Protein AF-A0A126V2S5-F1 (afdb_monomer)

Structure (mmCIF, N/CA/C/O backbone):
data_AF-A0A126V2S5-F1
#
_entry.id   AF-A0A126V2S5-F1
#
loop_
_atom_site.group_PDB
_atom_site.id
_atom_site.type_symbol
_atom_site.label_atom_id
_atom_site.label_alt_id
_atom_site.label_comp_id
_atom_site.label_asym_id
_atom_site.label_entity_id
_atom_site.label_seq_id
_atom_site.pdbx_PDB_ins_code
_atom_site.Cartn_x
_atom_site.Cartn_y
_atom_site.Cartn_z
_atom_site.occupancy
_atom_site.B_iso_or_equiv
_atom_site.auth_seq_id
_atom_site.auth_comp_id
_atom_site.auth_asym_id
_atom_site.auth_atom_id
_atom_site.pdbx_PDB_model_num
ATOM 1 N N . MET A 1 1 ? -2.275 12.665 9.308 1.00 58.62 1 MET A N 1
ATOM 2 C CA . MET A 1 1 ? -2.226 11.187 9.201 1.00 58.62 1 MET A CA 1
ATOM 3 C C . MET A 1 1 ? -2.304 10.704 7.751 1.00 58.62 1 MET A C 1
ATOM 5 O O . MET A 1 1 ? -1.387 10.019 7.329 1.00 58.62 1 MET A O 1
ATOM 9 N N . ILE A 1 2 ? -3.301 11.128 6.958 1.00 63.31 2 ILE A N 1
ATOM 10 C CA . ILE A 1 2 ? -3.443 10.775 5.523 1.00 63.31 2 ILE A CA 1
ATOM 11 C C . ILE A 1 2 ? -2.188 11.081 4.680 1.00 63.31 2 ILE A C 1
ATOM 13 O O . ILE A 1 2 ? -1.791 10.268 3.851 1.00 63.31 2 ILE A O 1
ATO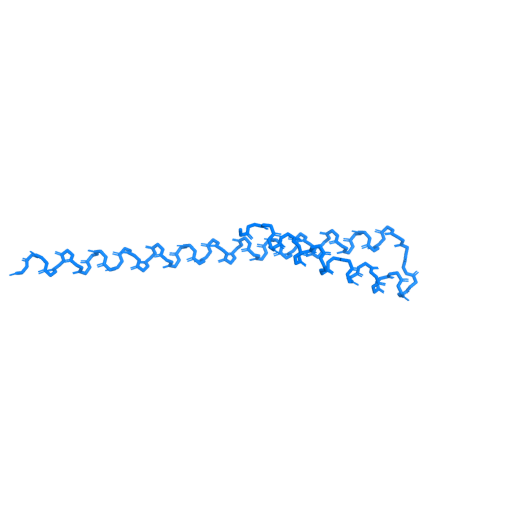M 17 N N . LEU A 1 3 ? -1.533 12.222 4.923 1.00 71.25 3 LEU A N 1
ATOM 18 C CA . LEU A 1 3 ? -0.392 12.675 4.119 1.00 71.25 3 LEU A CA 1
ATOM 19 C C . LEU A 1 3 ? 0.816 11.722 4.190 1.00 71.25 3 LEU A C 1
ATOM 21 O O . LEU A 1 3 ? 1.489 11.513 3.188 1.00 71.25 3 LEU A O 1
ATOM 25 N N . GLY A 1 4 ? 1.056 11.098 5.350 1.00 70.38 4 GLY A N 1
ATOM 26 C CA . GLY A 1 4 ? 2.161 10.149 5.530 1.00 70.38 4 GLY A CA 1
ATOM 27 C C . GLY A 1 4 ? 1.958 8.862 4.732 1.00 70.38 4 GLY A C 1
ATOM 28 O O . GLY A 1 4 ? 2.875 8.396 4.065 1.00 70.38 4 GLY A O 1
ATOM 29 N N . TYR A 1 5 ? 0.732 8.335 4.720 1.00 68.12 5 TYR A N 1
ATOM 30 C CA . TYR A 1 5 ? 0.389 7.158 3.919 1.00 68.12 5 TYR A CA 1
ATOM 31 C C . TYR A 1 5 ? 0.460 7.432 2.417 1.00 68.12 5 TYR A C 1
ATOM 33 O O . TYR A 1 5 ? 0.877 6.569 1.648 1.00 68.12 5 TYR A O 1
ATOM 41 N N . LEU A 1 6 ? 0.115 8.652 2.006 1.00 70.31 6 LEU A N 1
ATOM 42 C CA . LEU A 1 6 ? 0.223 9.087 0.619 1.00 70.31 6 LEU A CA 1
ATOM 43 C C . LEU A 1 6 ? 1.693 9.152 0.176 1.00 70.31 6 LEU A C 1
ATOM 45 O O . LEU A 1 6 ? 2.034 8.627 -0.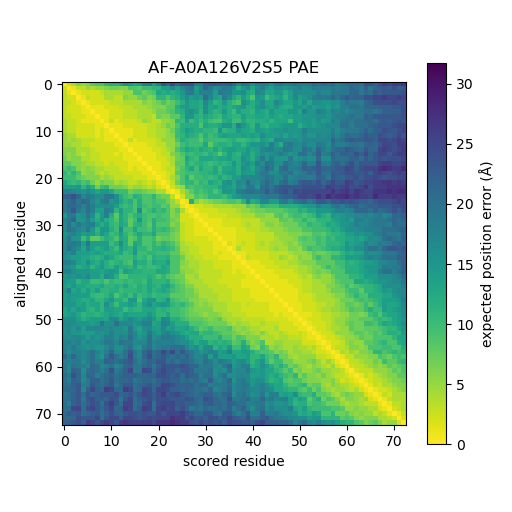879 1.00 70.31 6 LEU A O 1
ATOM 49 N N . ILE A 1 7 ? 2.580 9.699 1.015 1.00 79.75 7 ILE A N 1
ATOM 50 C CA . ILE A 1 7 ? 4.029 9.744 0.756 1.00 79.75 7 ILE A CA 1
ATOM 51 C C . ILE A 1 7 ? 4.619 8.332 0.656 1.00 79.75 7 ILE A C 1
ATOM 53 O O . ILE A 1 7 ? 5.383 8.063 -0.266 1.00 79.75 7 ILE A O 1
ATOM 57 N N . ILE A 1 8 ? 4.237 7.419 1.555 1.00 77.19 8 ILE A N 1
ATOM 58 C CA . ILE A 1 8 ? 4.697 6.021 1.527 1.00 77.19 8 ILE A CA 1
ATOM 59 C C . ILE A 1 8 ? 4.239 5.324 0.239 1.00 77.19 8 ILE A C 1
ATOM 61 O O . ILE A 1 8 ? 5.042 4.662 -0.415 1.00 77.19 8 ILE A O 1
ATOM 65 N N . GLY A 1 9 ? 2.979 5.517 -0.162 1.00 73.62 9 GLY A N 1
ATOM 66 C CA . GLY A 1 9 ? 2.450 4.974 -1.415 1.00 73.62 9 GLY A CA 1
ATOM 67 C C . GLY A 1 9 ? 3.177 5.516 -2.648 1.00 73.62 9 GLY A C 1
ATOM 68 O O . GLY A 1 9 ? 3.509 4.746 -3.547 1.00 73.62 9 GLY A O 1
ATOM 69 N N . MET A 1 10 ? 3.494 6.816 -2.664 1.00 76.12 10 MET A N 1
ATOM 70 C CA . MET A 1 10 ? 4.288 7.413 -3.741 1.00 76.12 10 MET A CA 1
ATOM 71 C C . MET A 1 10 ? 5.714 6.859 -3.782 1.00 76.12 10 MET A C 1
ATOM 73 O O . MET A 1 10 ? 6.206 6.567 -4.867 1.00 76.12 10 MET A O 1
ATOM 77 N N . LEU A 1 11 ? 6.361 6.666 -2.627 1.00 81.25 11 LEU A N 1
ATOM 78 C CA . LEU A 1 11 ? 7.715 6.109 -2.546 1.00 81.25 11 LEU A CA 1
ATOM 79 C C . LEU A 1 11 ? 7.775 4.661 -3.054 1.00 81.25 11 LEU A C 1
ATOM 81 O O . LEU A 1 11 ? 8.661 4.301 -3.822 1.00 81.25 11 LEU A O 1
ATOM 85 N N . LEU A 1 12 ? 6.821 3.822 -2.640 1.00 76.50 12 LEU A N 1
ATOM 86 C CA . LEU A 1 12 ? 6.732 2.444 -3.126 1.00 76.50 12 LEU A CA 1
ATOM 87 C C . LEU A 1 12 ? 6.465 2.400 -4.629 1.00 76.50 12 LEU A C 1
ATOM 89 O O . LEU A 1 12 ? 7.087 1.616 -5.347 1.00 76.50 12 LEU A O 1
ATOM 93 N N . GLY A 1 13 ? 5.573 3.266 -5.108 1.00 73.50 13 GLY A N 1
ATOM 94 C CA . GLY A 1 13 ? 5.292 3.386 -6.526 1.00 73.50 13 GLY A CA 1
ATOM 95 C C . GLY A 1 13 ? 6.538 3.786 -7.319 1.00 73.50 13 GLY A C 1
ATOM 96 O O . GLY A 1 13 ? 6.818 3.171 -8.349 1.00 73.50 13 GLY A O 1
ATOM 97 N N . THR A 1 14 ? 7.301 4.793 -6.877 1.00 75.56 14 THR A N 1
ATOM 98 C CA . THR A 1 14 ? 8.496 5.255 -7.605 1.00 75.56 14 THR A CA 1
ATOM 99 C C . THR A 1 14 ? 9.591 4.198 -7.634 1.00 75.56 14 THR A C 1
ATOM 101 O O . THR A 1 14 ? 10.216 4.018 -8.677 1.00 75.56 14 THR A O 1
ATOM 104 N N . ILE A 1 15 ? 9.780 3.442 -6.548 1.00 78.06 15 ILE A N 1
ATOM 105 C CA . ILE A 1 15 ? 10.707 2.302 -6.514 1.00 78.06 15 ILE A CA 1
ATOM 106 C C . ILE A 1 15 ? 10.270 1.231 -7.522 1.00 78.06 15 ILE A C 1
ATOM 108 O O . ILE A 1 15 ? 11.088 0.756 -8.309 1.00 78.06 15 ILE A O 1
ATOM 112 N N . ALA A 1 16 ? 8.981 0.887 -7.563 1.00 71.06 16 ALA A N 1
ATOM 113 C CA . ALA A 1 16 ? 8.459 -0.105 -8.501 1.00 71.06 16 ALA A CA 1
ATOM 114 C C . ALA A 1 16 ? 8.585 0.351 -9.969 1.00 71.06 16 ALA A C 1
ATOM 116 O O . ALA A 1 16 ? 8.972 -0.436 -10.834 1.00 71.06 16 ALA A O 1
ATOM 117 N N . ALA A 1 17 ? 8.330 1.633 -10.246 1.00 67.88 17 ALA A N 1
ATOM 118 C CA . ALA A 1 17 ? 8.528 2.229 -11.564 1.00 67.88 17 ALA A CA 1
ATOM 119 C C . ALA A 1 17 ? 10.009 2.228 -11.982 1.00 67.88 17 ALA A C 1
ATOM 121 O O . ALA A 1 17 ? 10.320 1.884 -13.121 1.00 67.88 17 ALA A O 1
ATOM 122 N N . ALA A 1 18 ? 10.921 2.555 -11.060 1.00 73.62 18 ALA A N 1
ATOM 123 C CA . ALA A 1 18 ? 12.361 2.541 -11.302 1.00 73.62 18 ALA A CA 1
ATOM 124 C C . ALA A 1 18 ? 12.875 1.127 -11.608 1.00 73.62 18 ALA A C 1
ATOM 126 O O . ALA A 1 18 ? 13.612 0.948 -12.574 1.00 73.62 18 ALA A O 1
ATOM 127 N N . ILE A 1 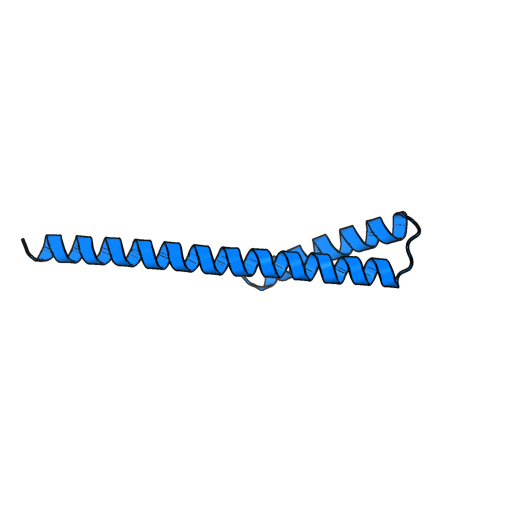19 ? 12.436 0.113 -10.852 1.00 71.00 19 ILE A N 1
ATOM 128 C CA . ILE A 1 19 ? 12.774 -1.300 -11.102 1.00 71.00 19 ILE A CA 1
ATOM 129 C C . ILE A 1 19 ? 12.240 -1.750 -12.469 1.00 71.00 19 ILE A C 1
ATOM 131 O O . ILE A 1 19 ? 12.941 -2.437 -13.208 1.00 71.00 19 ILE A O 1
ATOM 135 N N . SER A 1 20 ? 11.025 -1.333 -12.841 1.00 65.25 20 SER A N 1
ATOM 136 C CA . SER A 1 20 ? 10.425 -1.671 -14.137 1.00 65.25 20 SER A CA 1
ATOM 137 C C . SER A 1 20 ? 11.184 -1.036 -15.312 1.00 65.25 20 SER A C 1
ATOM 139 O O . SER A 1 20 ? 11.467 -1.717 -16.296 1.00 65.25 20 SER A O 1
ATOM 141 N N . LEU A 1 21 ? 11.599 0.230 -15.185 1.00 66.00 21 LEU A N 1
ATOM 142 C CA . LEU A 1 21 ? 12.476 0.903 -16.154 1.00 66.00 21 LEU A CA 1
ATOM 143 C C . LEU A 1 21 ? 13.848 0.221 -16.263 1.00 66.00 21 LEU A C 1
ATOM 145 O O . LEU A 1 21 ? 14.364 0.062 -17.367 1.00 66.00 21 LEU A O 1
ATOM 149 N N . PHE A 1 22 ? 14.416 -0.227 -15.140 1.00 63.47 22 PHE A N 1
ATOM 150 C CA . PHE A 1 22 ? 15.698 -0.939 -15.108 1.00 63.47 22 PHE A CA 1
ATOM 151 C C . PHE A 1 22 ? 15.623 -2.332 -15.753 1.00 63.47 22 PHE A C 1
ATOM 153 O O . PHE A 1 22 ? 16.603 -2.804 -16.321 1.00 63.47 22 PHE A O 1
ATOM 160 N N . LEU A 1 23 ? 14.447 -2.968 -15.730 1.00 66.81 23 LEU A N 1
ATOM 161 C CA . LEU A 1 23 ? 14.161 -4.217 -16.445 1.00 66.81 23 LEU A CA 1
ATOM 162 C C . LEU A 1 23 ? 13.999 -4.033 -17.969 1.00 66.81 23 LEU A C 1
ATOM 164 O O . LEU A 1 23 ? 13.711 -5.000 -18.670 1.00 66.81 23 LEU A O 1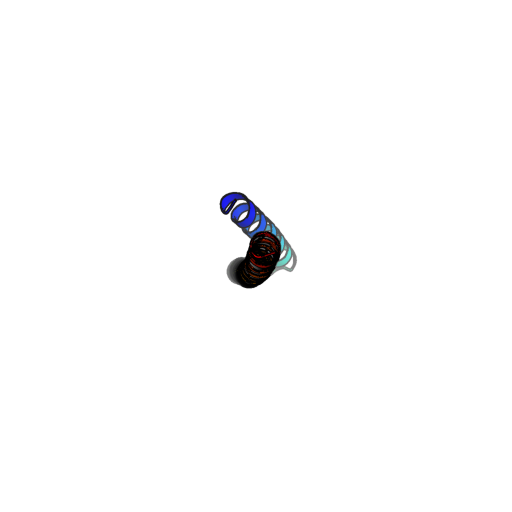
ATOM 168 N N . GLY A 1 24 ? 14.173 -2.813 -18.491 1.00 65.06 24 GLY A N 1
ATOM 169 C CA . GLY A 1 24 ? 13.993 -2.493 -19.910 1.00 65.06 24 GLY A CA 1
ATOM 170 C C . GLY A 1 24 ? 12.532 -2.280 -20.309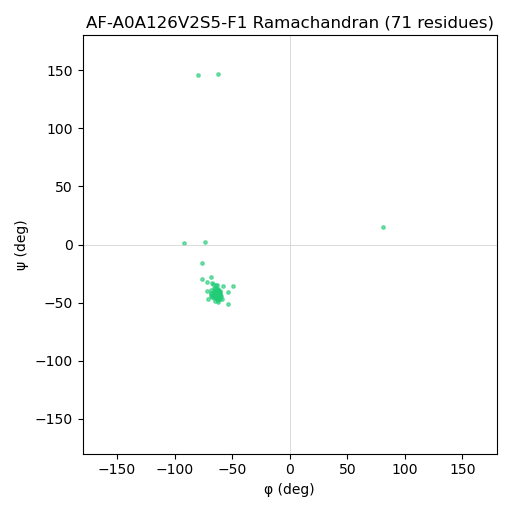 1.00 65.06 24 GLY A C 1
ATOM 171 O O . GLY A 1 24 ? 12.202 -2.301 -21.495 1.00 65.06 24 GLY A O 1
ATOM 172 N N . SER A 1 25 ? 11.642 -2.094 -19.332 1.00 59.53 25 SER A N 1
ATOM 173 C CA . SER A 1 25 ? 10.219 -1.934 -19.592 1.00 59.53 25 SER A CA 1
ATOM 174 C C . SER A 1 25 ? 9.857 -0.522 -20.047 1.00 59.53 25 SER A C 1
ATOM 176 O O . SER A 1 25 ? 10.437 0.472 -19.607 1.00 59.53 25 SER A O 1
ATOM 178 N N . SER A 1 26 ? 8.861 -0.420 -20.929 1.00 66.75 26 SER A N 1
ATOM 179 C CA . SER A 1 26 ? 8.363 0.862 -21.428 1.00 66.75 26 SER A CA 1
ATOM 180 C C . SER A 1 26 ? 7.782 1.718 -20.297 1.00 66.75 26 SER A C 1
ATOM 182 O O . SER A 1 26 ? 7.137 1.202 -19.383 1.00 66.75 26 SER A O 1
ATOM 184 N N . VAL A 1 27 ? 7.930 3.044 -20.402 1.00 64.44 27 VAL A N 1
ATOM 185 C CA . VAL A 1 27 ? 7.428 4.035 -19.423 1.00 64.44 27 VAL A CA 1
ATOM 186 C C . VAL A 1 27 ? 5.953 3.799 -19.054 1.00 64.44 27 VAL A C 1
ATOM 188 O O . VAL A 1 27 ? 5.573 3.945 -17.896 1.00 64.44 27 VAL A O 1
ATOM 191 N N . LEU A 1 28 ? 5.135 3.358 -20.016 1.00 69.00 28 LEU A N 1
ATOM 192 C CA . LEU A 1 28 ? 3.732 2.975 -19.814 1.00 69.00 28 LEU A CA 1
ATOM 193 C C . LEU A 1 28 ? 3.542 1.806 -18.832 1.00 69.00 28 LEU A C 1
ATOM 195 O O . LEU A 1 28 ? 2.636 1.862 -18.002 1.00 69.00 28 LEU A O 1
ATOM 199 N N . LEU A 1 29 ? 4.389 0.772 -18.880 1.00 68.12 29 LEU A N 1
ATOM 200 C CA . LEU A 1 29 ? 4.307 -0.354 -17.944 1.00 68.12 29 LEU A CA 1
ATOM 201 C C . LEU A 1 29 ? 4.766 0.068 -16.544 1.00 68.12 29 LEU A C 1
ATOM 203 O O . LEU A 1 29 ? 4.133 -0.297 -15.559 1.00 68.12 29 LEU A O 1
ATOM 207 N N . ALA A 1 30 ? 5.818 0.885 -16.450 1.00 68.75 30 ALA A N 1
ATOM 208 C CA . ALA A 1 30 ? 6.282 1.432 -15.176 1.00 68.75 30 ALA A CA 1
ATOM 209 C C . ALA A 1 30 ? 5.190 2.283 -14.497 1.00 68.75 30 ALA A C 1
ATOM 211 O O . ALA A 1 30 ? 4.977 2.170 -13.290 1.00 68.75 30 ALA A O 1
ATOM 212 N N . LEU A 1 31 ? 4.445 3.072 -15.281 1.00 69.56 31 LEU A N 1
ATOM 213 C CA . LEU A 1 31 ? 3.307 3.857 -14.798 1.00 69.56 31 LEU A CA 1
ATOM 214 C C . LEU A 1 31 ? 2.127 2.968 -14.368 1.00 69.56 31 LEU A C 1
ATOM 216 O O . LEU A 1 31 ? 1.495 3.232 -13.344 1.00 69.56 31 LEU A O 1
ATOM 220 N N . ALA A 1 32 ? 1.851 1.892 -15.111 1.00 76.94 32 ALA A N 1
ATOM 221 C CA . ALA A 1 32 ? 0.819 0.918 -14.757 1.00 76.94 32 ALA A CA 1
ATOM 222 C C . ALA A 1 32 ? 1.154 0.182 -13.449 1.00 76.94 32 ALA A C 1
ATOM 224 O O . ALA A 1 32 ? 0.284 0.024 -12.594 1.00 76.94 32 ALA A O 1
ATOM 225 N N . VAL A 1 33 ? 2.419 -0.201 -13.249 1.00 76.56 33 VAL A N 1
ATOM 226 C CA . VAL A 1 33 ? 2.897 -0.829 -12.008 1.00 76.56 33 VAL A CA 1
ATOM 227 C C . VAL A 1 33 ? 2.838 0.160 -10.843 1.00 76.56 33 VAL A C 1
ATOM 229 O O . VAL A 1 33 ? 2.323 -0.194 -9.786 1.00 76.56 33 VAL A O 1
ATOM 232 N N . TYR A 1 34 ? 3.277 1.409 -11.036 1.00 75.94 34 TYR A N 1
ATOM 233 C CA . TYR A 1 34 ? 3.142 2.475 -10.036 1.00 75.94 34 TYR A CA 1
ATOM 234 C C . TYR A 1 34 ? 1.686 2.630 -9.576 1.00 75.94 34 TYR A C 1
ATOM 236 O O . TYR A 1 34 ? 1.392 2.613 -8.379 1.00 75.94 34 TYR A O 1
ATOM 244 N N . SER A 1 35 ? 0.765 2.756 -10.536 1.00 77.31 35 SER A N 1
ATOM 245 C CA . SER A 1 35 ? -0.657 2.964 -10.264 1.00 77.31 35 SER A CA 1
ATOM 246 C C . SER A 1 35 ? -1.298 1.740 -9.603 1.00 77.31 35 SER A C 1
ATOM 248 O O . SER A 1 35 ? -2.014 1.883 -8.611 1.00 77.31 35 SER A O 1
ATOM 250 N N . GLY A 1 36 ? -0.986 0.535 -10.089 1.00 81.38 36 GLY A N 1
ATOM 251 C CA . GLY A 1 36 ? -1.505 -0.718 -9.546 1.00 81.38 36 GLY A CA 1
ATOM 252 C C . GLY A 1 36 ? -1.038 -0.980 -8.116 1.00 81.38 36 GLY A C 1
ATOM 253 O O . GLY A 1 36 ? -1.859 -1.239 -7.236 1.00 81.38 36 GLY A O 1
ATOM 254 N N . VAL A 1 37 ? 0.266 -0.847 -7.854 1.00 81.12 37 VAL A N 1
ATOM 255 C CA . VAL A 1 37 ? 0.843 -1.045 -6.515 1.00 81.12 37 VAL A CA 1
ATOM 256 C C . VAL A 1 37 ? 0.337 0.023 -5.544 1.00 81.12 37 VAL A C 1
ATOM 258 O O . VAL A 1 37 ? -0.075 -0.308 -4.433 1.00 81.12 37 VAL A O 1
ATOM 261 N N . GLY A 1 38 ? 0.289 1.290 -5.968 1.00 77.44 38 GLY A N 1
ATOM 262 C CA . GLY A 1 38 ? -0.245 2.379 -5.149 1.00 77.44 38 GLY A CA 1
ATOM 263 C C . GLY A 1 38 ? -1.716 2.171 -4.769 1.00 77.44 38 GLY A C 1
ATOM 264 O O . GLY A 1 38 ? -2.089 2.366 -3.610 1.00 77.44 38 GLY A O 1
ATOM 265 N N . SER A 1 39 ? -2.544 1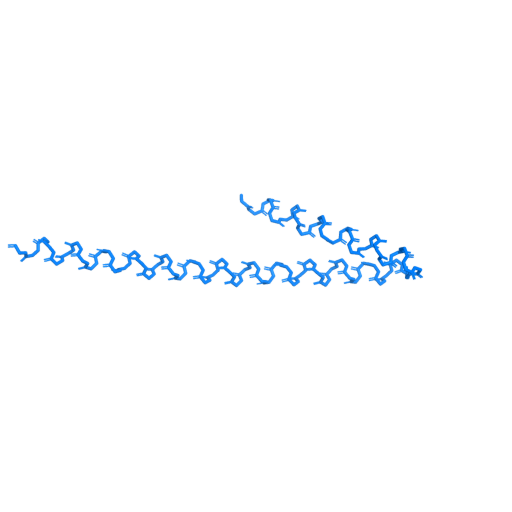.719 -5.717 1.00 80.94 39 SER A N 1
ATOM 266 C CA . SER A 1 39 ? -3.962 1.422 -5.482 1.00 80.94 39 SER A CA 1
ATOM 267 C C . SER A 1 39 ? -4.155 0.242 -4.525 1.00 80.94 39 SER A C 1
ATOM 269 O O . SER A 1 39 ? -4.911 0.356 -3.559 1.00 80.94 39 SER A O 1
ATOM 271 N N . LEU A 1 40 ? -3.416 -0.855 -4.722 1.00 83.75 40 LEU A N 1
ATOM 272 C CA . LEU A 1 40 ? -3.448 -2.022 -3.834 1.00 83.75 40 LEU A CA 1
ATOM 273 C C . LEU A 1 40 ? -3.036 -1.666 -2.403 1.00 83.75 40 LEU A C 1
ATOM 275 O O . LEU A 1 40 ? -3.717 -2.058 -1.455 1.00 83.75 40 LEU A O 1
ATOM 279 N N . CYS A 1 41 ? -1.970 -0.879 -2.238 1.00 80.00 41 CYS A N 1
ATOM 280 C CA . CYS A 1 41 ? -1.540 -0.404 -0.924 1.00 80.00 41 CYS A CA 1
ATOM 281 C C . CYS A 1 41 ? -2.633 0.410 -0.229 1.00 80.00 41 CYS A C 1
ATOM 283 O O . CYS A 1 41 ? -2.923 0.160 0.939 1.00 80.00 41 CYS A O 1
ATOM 285 N N . MET A 1 42 ? -3.267 1.351 -0.936 1.00 81.44 42 MET A N 1
ATOM 286 C CA . MET A 1 42 ? -4.365 2.145 -0.375 1.00 81.44 42 MET A CA 1
ATOM 287 C C . MET A 1 42 ? -5.565 1.279 0.014 1.00 81.44 42 MET A C 1
ATOM 289 O O . MET A 1 42 ? -6.162 1.505 1.065 1.00 81.44 42 MET A O 1
ATOM 293 N N . LEU A 1 43 ? -5.895 0.268 -0.789 1.00 86.00 43 LEU A N 1
ATOM 294 C CA . LEU A 1 43 ? -7.025 -0.621 -0.536 1.00 86.00 43 LEU A CA 1
ATOM 295 C C . LEU A 1 43 ? -6.791 -1.498 0.702 1.00 86.00 43 LEU A C 1
ATOM 297 O O . LEU A 1 43 ? -7.654 -1.573 1.574 1.00 86.00 43 LEU A O 1
ATOM 301 N N . ILE A 1 44 ? -5.595 -2.080 0.837 1.00 86.88 44 ILE A N 1
ATOM 302 C CA . ILE A 1 44 ? -5.191 -2.838 2.032 1.00 86.88 44 ILE A CA 1
ATOM 303 C C . ILE A 1 44 ? -5.228 -1.939 3.270 1.00 86.88 44 ILE A C 1
ATOM 305 O O . ILE A 1 44 ? -5.753 -2.333 4.312 1.00 86.88 44 ILE A O 1
ATOM 309 N N . LEU A 1 45 ? -4.711 -0.714 3.158 1.00 83.50 45 LEU A N 1
ATOM 310 C CA . LEU A 1 45 ? -4.680 0.226 4.272 1.00 83.50 45 LEU A CA 1
ATOM 311 C C . LEU A 1 45 ? -6.090 0.652 4.702 1.00 83.50 45 LEU A C 1
ATOM 313 O O . LEU A 1 45 ? -6.365 0.746 5.896 1.00 83.50 45 LEU A O 1
ATOM 317 N N . ALA A 1 46 ? -6.995 0.873 3.747 1.00 84.56 46 ALA A N 1
ATOM 318 C CA . ALA A 1 46 ? -8.390 1.203 4.020 1.00 84.56 46 ALA A CA 1
ATOM 319 C C . ALA A 1 46 ? -9.107 0.061 4.753 1.00 84.56 46 ALA A C 1
ATOM 321 O O . ALA A 1 46 ? -9.781 0.305 5.754 1.00 84.56 46 ALA A O 1
ATOM 322 N N . VAL A 1 47 ? -8.910 -1.187 4.313 1.00 89.31 47 VAL A N 1
ATOM 323 C CA . VAL A 1 47 ? -9.456 -2.380 4.983 1.00 89.31 47 VAL A CA 1
ATOM 324 C C . VAL A 1 47 ? -8.885 -2.527 6.393 1.00 89.31 47 VAL A C 1
ATOM 326 O O . VAL A 1 47 ? -9.627 -2.816 7.335 1.00 89.31 47 VAL A O 1
ATOM 329 N N . PHE A 1 48 ? -7.584 -2.285 6.562 1.00 86.50 48 PHE A N 1
ATOM 330 C CA . PHE 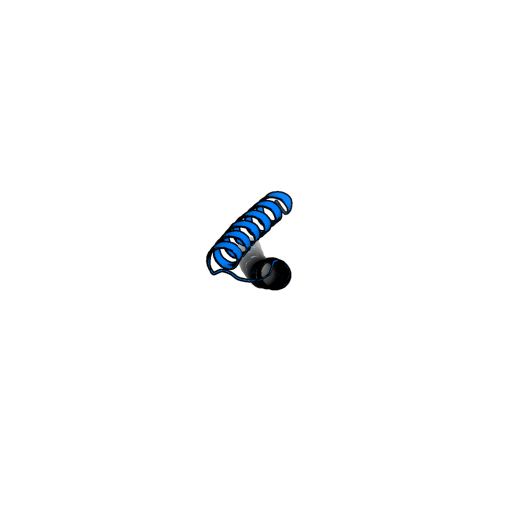A 1 48 ? -6.932 -2.335 7.866 1.00 86.50 48 PHE A CA 1
ATOM 331 C C . PHE A 1 48 ? -7.484 -1.269 8.816 1.00 86.50 48 PHE A C 1
ATOM 333 O O . PHE A 1 48 ? -7.852 -1.586 9.943 1.00 86.50 48 PHE A O 1
ATOM 340 N N . LEU A 1 49 ? -7.613 -0.021 8.357 1.00 84.81 49 LEU A N 1
ATOM 341 C CA . LEU A 1 49 ? -8.180 1.077 9.143 1.00 84.81 49 LEU A CA 1
ATOM 342 C C . LEU A 1 49 ? -9.643 0.826 9.509 1.00 84.81 49 LEU A C 1
ATOM 344 O O . LEU A 1 49 ? -10.038 1.097 10.641 1.00 84.81 49 LEU A O 1
ATOM 348 N N . TYR A 1 50 ? -10.436 0.289 8.582 1.00 84.88 50 TYR A N 1
ATOM 349 C CA . TYR A 1 50 ? -11.823 -0.079 8.844 1.00 84.88 50 TYR A CA 1
ATOM 350 C C . TYR A 1 50 ? -11.913 -1.171 9.915 1.00 84.88 50 TYR A C 1
ATOM 352 O O . TYR A 1 50 ? -12.611 -1.001 10.913 1.00 84.88 50 TYR A O 1
ATOM 360 N N . SER A 1 51 ? -11.129 -2.240 9.764 1.00 83.94 51 SER A N 1
ATOM 361 C CA . SER A 1 51 ? -11.074 -3.342 10.732 1.00 83.94 51 SER A CA 1
ATOM 362 C C . SER A 1 51 ? -10.602 -2.857 12.104 1.00 83.94 51 SER A C 1
ATOM 364 O O . SER A 1 51 ? -11.213 -3.163 13.126 1.00 83.94 51 S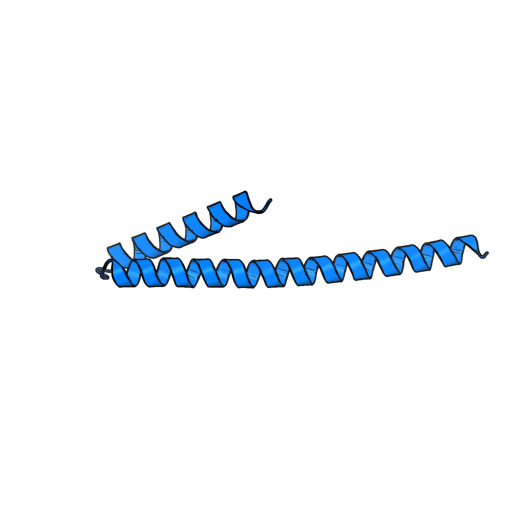ER A O 1
ATOM 366 N N . TRP A 1 52 ? -9.568 -2.019 12.140 1.00 84.12 52 TRP A N 1
ATOM 367 C CA . TRP A 1 52 ? -9.058 -1.417 13.368 1.00 84.12 52 TRP A CA 1
ATOM 368 C C . TRP A 1 52 ? -10.116 -0.561 14.068 1.00 84.12 52 TRP A C 1
ATOM 370 O O . TRP A 1 52 ? -10.313 -0.679 15.277 1.00 84.12 52 TRP A O 1
ATOM 380 N N . ARG A 1 53 ? -10.861 0.250 13.308 1.00 80.62 53 ARG A N 1
ATOM 381 C CA . ARG A 1 53 ? -11.963 1.061 13.836 1.00 80.62 53 ARG A CA 1
ATOM 382 C C . ARG A 1 53 ? -13.063 0.185 14.431 1.00 80.62 53 ARG A C 1
ATOM 384 O O . ARG A 1 53 ? -13.476 0.449 15.553 1.00 80.62 53 ARG A O 1
ATOM 391 N N . THR A 1 54 ? -13.457 -0.891 13.744 1.00 79.06 54 THR A N 1
ATOM 392 C CA . THR A 1 54 ? -14.456 -1.840 14.266 1.00 79.06 54 THR A CA 1
ATOM 393 C C . THR A 1 54 ? -13.988 -2.559 15.530 1.00 79.06 54 THR A C 1
ATOM 395 O O . THR A 1 54 ? -14.789 -2.786 16.433 1.00 79.06 54 THR A O 1
ATOM 398 N N . VAL A 1 55 ? -12.691 -2.865 15.647 1.00 81.00 55 VAL A N 1
ATOM 399 C CA . VAL A 1 55 ? -12.117 -3.463 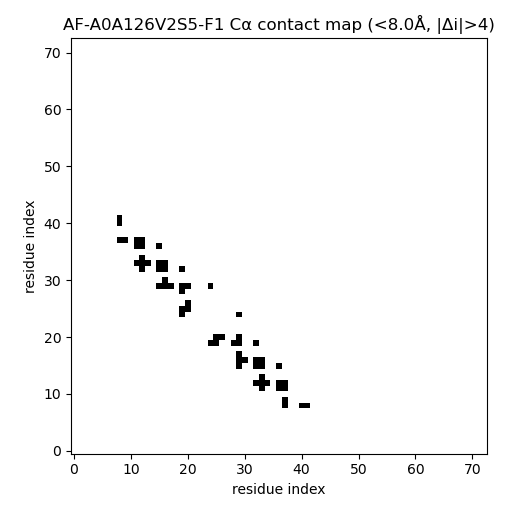16.861 1.00 81.00 55 VAL A CA 1
ATOM 400 C C . VAL A 1 55 ? -12.134 -2.462 18.017 1.00 81.00 55 VAL A C 1
ATOM 402 O O . VAL A 1 55 ? -12.552 -2.821 19.115 1.00 81.00 55 VAL A O 1
ATOM 405 N N . ILE A 1 56 ? -11.752 -1.202 17.781 1.00 77.56 56 ILE A N 1
ATOM 406 C CA . ILE A 1 56 ? -11.815 -0.145 18.804 1.00 77.56 56 ILE A CA 1
ATOM 407 C C . ILE A 1 56 ? -13.264 0.119 19.235 1.00 77.56 56 ILE A C 1
ATOM 409 O O . ILE A 1 56 ? -13.532 0.227 20.433 1.00 77.56 56 ILE A O 1
ATOM 413 N N . GLU A 1 57 ? -14.208 0.195 18.293 1.00 73.88 57 GLU A N 1
ATOM 414 C CA . GLU A 1 57 ? -15.641 0.349 18.588 1.00 73.88 57 GLU A CA 1
ATOM 415 C C . GLU A 1 57 ? -16.192 -0.850 19.372 1.00 73.88 57 GLU A C 1
ATOM 417 O O . GLU A 1 57 ? -16.961 -0.673 20.316 1.00 73.88 57 GLU A O 1
ATOM 422 N N . GLY A 1 58 ? -15.749 -2.069 19.057 1.00 71.75 58 GLY A N 1
ATOM 423 C CA . GLY A 1 58 ? -16.082 -3.262 19.833 1.00 71.75 58 GLY A CA 1
ATOM 424 C C . GLY A 1 58 ? -15.563 -3.195 21.272 1.00 71.75 58 GLY A C 1
ATOM 425 O O . GLY A 1 58 ? -16.319 -3.419 22.215 1.00 71.75 58 GLY A O 1
ATOM 426 N N . GLN A 1 59 ? -14.292 -2.831 21.455 1.00 70.69 59 GLN A N 1
ATOM 427 C CA . GLN A 1 59 ? -13.645 -2.723 22.769 1.00 70.69 59 GLN A CA 1
ATOM 428 C C . GLN A 1 59 ? -14.271 -1.626 23.645 1.00 70.69 59 GLN A C 1
ATOM 430 O O . GLN A 1 59 ? -14.535 -1.843 24.827 1.00 70.69 59 GLN A O 1
ATOM 435 N N . THR A 1 60 ? -14.579 -0.463 23.066 1.00 69.44 60 THR A N 1
ATOM 436 C CA . THR A 1 60 ? -15.241 0.639 23.789 1.00 69.44 60 THR A CA 1
ATOM 437 C C . THR A 1 60 ? -16.652 0.271 24.238 1.00 69.44 60 THR A C 1
ATOM 439 O O . THR A 1 60 ? -17.034 0.593 25.364 1.00 69.44 60 THR A O 1
ATOM 442 N N . LYS A 1 61 ? -17.413 -0.477 23.427 1.00 68.06 61 LYS A N 1
ATOM 443 C CA . LYS A 1 61 ? -18.733 -0.987 23.835 1.00 68.06 61 LYS A CA 1
ATOM 444 C C . LYS A 1 61 ? -18.653 -1.925 25.042 1.00 68.06 61 LYS A C 1
ATOM 446 O O . LYS A 1 61 ? -19.499 -1.846 25.930 1.00 68.06 61 LYS A O 1
ATOM 451 N N . ILE A 1 62 ? -17.650 -2.803 25.072 1.00 71.12 62 ILE A N 1
ATOM 452 C CA . ILE A 1 62 ? -17.447 -3.774 26.158 1.00 71.12 62 ILE A CA 1
ATOM 453 C C . ILE A 1 62 ? -17.055 -3.062 27.460 1.00 71.12 62 ILE A C 1
ATOM 455 O O . ILE A 1 62 ? -17.605 -3.378 28.517 1.00 71.12 62 ILE A O 1
ATOM 459 N N . ASN A 1 63 ? -16.167 -2.066 27.389 1.00 67.19 63 ASN A N 1
ATOM 460 C CA . ASN A 1 63 ? -15.784 -1.273 28.559 1.00 67.19 63 ASN A CA 1
ATOM 461 C C . ASN A 1 63 ? -16.972 -0.496 29.143 1.00 67.19 63 ASN A C 1
ATOM 463 O O . ASN A 1 63 ? -17.230 -0.612 30.338 1.00 67.19 63 ASN A O 1
ATOM 467 N N . ASN A 1 64 ? -17.763 0.190 28.310 1.00 68.50 64 ASN A N 1
ATOM 468 C CA . ASN A 1 64 ? -18.937 0.937 28.784 1.00 68.50 64 ASN A CA 1
ATOM 469 C C . ASN A 1 64 ? -20.002 0.027 29.422 1.00 68.50 64 ASN A C 1
ATOM 471 O O . ASN A 1 64 ? -20.611 0.387 30.428 1.00 68.50 64 ASN A O 1
ATOM 475 N N . ALA A 1 65 ? -20.226 -1.168 28.864 1.00 71.00 65 ALA A N 1
ATOM 476 C CA . ALA A 1 65 ? -21.155 -2.144 29.439 1.00 71.00 65 ALA A CA 1
ATOM 477 C C . ALA A 1 65 ? -20.662 -2.700 30.786 1.00 71.00 65 ALA A C 1
ATOM 479 O O . ALA A 1 65 ? -21.464 -3.005 31.668 1.00 71.00 65 ALA A O 1
ATOM 480 N N . THR A 1 66 ? -19.344 -2.823 30.950 1.00 73.44 66 THR A N 1
ATOM 481 C CA . THR A 1 66 ? -18.731 -3.270 32.203 1.00 73.44 66 THR A CA 1
ATOM 482 C C . THR A 1 66 ? -18.856 -2.189 33.274 1.00 73.44 66 THR A C 1
ATOM 484 O O . THR A 1 66 ? -19.317 -2.484 34.372 1.00 73.44 66 THR A O 1
ATOM 487 N N . GLU A 1 67 ? -18.541 -0.933 32.950 1.00 70.56 67 GLU A N 1
ATOM 488 C CA . GLU A 1 67 ? -18.638 0.208 33.872 1.00 70.56 67 GLU A CA 1
ATOM 489 C C . GLU A 1 67 ? -20.080 0.449 34.356 1.00 70.56 67 GLU A C 1
ATOM 491 O O . GLU A 1 67 ? -20.317 0.597 35.554 1.00 70.56 67 GLU A O 1
ATOM 496 N N . SER A 1 68 ? -21.063 0.354 33.453 1.00 68.25 68 SER A N 1
ATOM 497 C CA . SER A 1 68 ? -22.491 0.414 33.795 1.00 68.25 68 SER A CA 1
ATOM 498 C C . SER A 1 68 ? -22.917 -0.662 34.802 1.00 68.25 68 SER A C 1
ATOM 500 O O . SER A 1 68 ? -23.768 -0.391 35.648 1.00 68.25 68 SER A O 1
ATOM 502 N N . ARG A 1 69 ? -22.341 -1.870 34.735 1.00 68.62 69 ARG A N 1
ATOM 503 C CA . ARG A 1 69 ? -22.659 -2.973 35.658 1.00 68.62 69 ARG A CA 1
ATOM 504 C C . ARG A 1 69 ? -22.102 -2.753 37.061 1.00 68.62 69 ARG A C 1
ATOM 506 O O . ARG A 1 69 ? -22.718 -3.202 38.023 1.00 68.62 69 ARG A O 1
ATOM 513 N N . TRP A 1 70 ? -20.956 -2.086 37.177 1.00 70.12 70 TRP A N 1
ATOM 514 C CA . TRP A 1 70 ? -20.350 -1.756 38.470 1.00 70.12 70 TRP A CA 1
ATOM 515 C C . TRP A 1 70 ? -21.056 -0.594 39.169 1.00 70.12 70 TRP A C 1
ATOM 517 O O . TRP A 1 70 ? -21.095 -0.579 40.389 1.00 70.12 70 TRP A O 1
ATOM 527 N N . GLN A 1 71 ? -21.650 0.343 38.424 1.00 67.62 71 GLN A N 1
ATOM 528 C CA . GLN A 1 71 ? -22.437 1.445 39.000 1.00 67.62 71 GLN A CA 1
ATOM 529 C C . GLN A 1 71 ? -23.838 1.027 39.481 1.00 67.62 71 GLN A C 1
ATOM 531 O O . GLN A 1 71 ? -24.478 1.776 40.212 1.00 67.62 71 GLN A O 1
ATOM 536 N N . SER A 1 72 ? -24.332 -0.140 39.055 1.00 67.69 72 SER A N 1
ATOM 537 C CA . SER A 1 72 ? -25.635 -0.681 39.474 1.00 67.69 72 SER A CA 1
ATOM 538 C C . SER A 1 72 ? -25.583 -1.604 40.702 1.00 67.69 72 SER A C 1
ATOM 540 O O . SER A 1 72 ? -26.619 -2.155 41.073 1.00 67.69 72 SER A O 1
ATOM 542 N N . LEU A 1 73 ? -24.397 -1.816 41.283 1.00 59.19 73 LEU A N 1
ATOM 543 C CA . LEU A 1 73 ? -24.150 -2.606 42.498 1.00 59.19 73 LEU A CA 1
ATOM 544 C C . LEU A 1 73 ? -23.803 -1.676 43.663 1.00 59.19 73 LEU A C 1
ATOM 546 O O . LEU A 1 73 ? -24.232 -1.998 44.792 1.00 59.19 73 LEU A O 1
#

Radius of gyration: 21.03 Å; Cα contacts (8 Å, |Δi|>4): 31; chains: 1; bounding box: 41×17×64 Å

Secondary structure (DSSP, 8-state):
-HHHHHHHHHHHHHHHHHHHHHTT--HHHHHHHHHHHHHHHHHHHHHHHHHHHHHHHHHHHHHHHHHHHHHT-

Sequence (73 aa):
MILGYLIIGMLLGTIAAAISLFLGSSVLLALAVYSGVGSLCMLILAVFLYSWRTVIEGQTKINNATESRWQSL

Mean predicted aligned error: 12.1 Å

Organism: NCBI:txid1579316

Solvent-accessible surface area (backbone atoms only — not comparable to full-atom values): 3910 Å² total; per-residue (Å²): 115,72,67,61,58,52,51,51,36,51,53,54,17,51,52,50,21,50,54,32,46,73,73,72,43,56,71,68,55,18,50,50,48,19,53,51,52,31,50,51,52,52,51,54,49,50,53,48,52,51,50,50,49,53,51,52,55,52,52,52,53,52,51,53,58,50,54,56,56,62,76,75,110

pLDDT: mean 73.87, std 7.26, range [58.62, 89.31]

Nearest PDB structures (foldseek):
  7tgh-assembly1_T5  TM=4.263E-01  e=3.074E+00  Tetrahymena thermophila

Foldseek 3Di:
DVVVLLVVLQVVLVVQLVVCVVVVHDNVVSVVSSVVSSVVSVVVVVVVVVVVVVVVVVVVVVVVVVVVVVVVD